Protein AF-A0A7C8LTT7-F1 (afdb_monomer)

Solvent-accessible surface area (backbone atoms only — not comparable to full-atom values): 8099 Å² total; per-residue (Å²): 140,73,84,80,71,81,70,93,70,79,76,74,76,79,66,93,51,34,32,40,34,40,30,63,58,52,76,70,53,45,53,54,50,50,56,50,37,54,75,68,66,47,73,37,66,28,41,52,27,55,93,53,26,78,38,30,44,53,57,53,70,71,41,76,69,48,69,90,56,95,56,60,91,55,99,53,42,33,37,40,36,28,70,63,49,79,68,52,47,51,51,50,58,57,54,48,64,72,69,72,60,81,86,49,51,76,47,67,67,40,85,78,52,31,79,34,32,43,49,60,55,50,52,51,52,48,52,53,50,50,54,57,60,63,68,75,112

Nearest PDB structures (foldseek):
  3kts-assembly7_G  TM=3.462E-01  e=3.767E-01  Listeria monocytogenes serotype 4b str. F2365
  5x20-assembly2_D  TM=2.802E-01  e=2.366E+00  Enterococcus faecium DO
  3c24-assembly1_B  TM=2.899E-01  e=7.220E+00  Jannaschia sp. CCS1

Secondary structure (DSSP, 8-state):
-------TT---------EEEEES--HHHHHHHHHHHHHTT-SEEEEE-HHHHTSBHHHHHH-S--PPPS--SS---EEEEES--HHHHHHHHHHHGGGT---PEEEE--TTGGGSBHHHHHHHHHHHHHHHHHT--

Foldseek 3Di:
DDPDPPPPDPPPPPDQAKEKEKEQDDPVRCVLVVVVCVVLVHRAYEYDAPVQQQPFLLVSVVDRYDDDDPDHPDNFIEMEIENDDPVSVVVSQVVVVVSVDDDGQYYYDDPVRRGPRNNVVRVVSVVVVVVVVVVVD

InterPro domains:
  IPR016621 Uncharacterised conserved protein UCP014543 [PF12646] (77-132)

pLDDT: mean 76.69, std 14.94, range [34.31, 89.31]

Sequence (137 aa):
MSFQKVDLEDKTRSEDKISVMAYGYDKNEIKILKSYCDTLSVDHFILVNDSVIDMTLEELLKLDQTKEASSYLIPAKAVIMNGFSGSDLQAFLKGFKDTGLERPIFATVTPVSKNWPFKTLINELIKEHEMMKNRTK

Radius of gyration: 16.56 Å; Cα contacts (8 Å, |Δi|>4): 164; chains: 1; bounding box: 40×31×61 Å

Mean predicted aligned error: 9.62 Å

Structure (mmCIF, N/CA/C/O backbone):
data_AF-A0A7C8LTT7-F1
#
_entry.id   AF-A0A7C8LTT7-F1
#
loop_
_atom_site.group_PDB
_atom_site.id
_atom_site.type_symbol
_atom_site.label_atom_id
_atom_site.label_alt_id
_atom_site.label_comp_id
_atom_site.label_asym_id
_atom_site.label_entity_id
_atom_site.label_seq_id
_atom_site.pdbx_PDB_ins_code
_atom_site.Cartn_x
_atom_site.Cartn_y
_atom_site.Cartn_z
_atom_site.occupancy
_atom_site.B_iso_or_equiv
_atom_site.auth_seq_id
_atom_site.auth_comp_id
_atom_site.auth_asym_id
_atom_site.auth_atom_id
_atom_site.pdbx_PDB_model_num
ATOM 1 N N . MET A 1 1 ? 4.444 -7.193 -46.388 1.00 34.31 1 MET A N 1
ATOM 2 C CA . MET A 1 1 ? 5.147 -8.075 -45.432 1.00 34.31 1 MET A CA 1
ATOM 3 C C . MET A 1 1 ? 5.518 -7.223 -44.232 1.00 34.31 1 MET A C 1
ATOM 5 O O . MET A 1 1 ? 6.104 -6.181 -44.458 1.00 34.31 1 MET A O 1
ATOM 9 N N . SER A 1 2 ? 5.191 -7.502 -42.981 1.00 36.84 2 SER A N 1
ATOM 10 C CA . SER A 1 2 ? 4.286 -8.462 -42.361 1.00 36.84 2 SER A CA 1
ATOM 11 C C . SER A 1 2 ? 3.986 -7.870 -40.986 1.00 36.84 2 SER A C 1
ATOM 13 O O . SER A 1 2 ? 4.890 -7.363 -40.328 1.00 36.84 2 SER A O 1
ATOM 15 N N . PHE A 1 3 ? 2.718 -7.895 -40.591 1.00 39.50 3 PHE A N 1
ATOM 16 C CA . PHE A 1 3 ? 2.281 -7.606 -39.234 1.00 39.50 3 PHE A CA 1
ATOM 17 C C . PHE A 1 3 ? 3.116 -8.456 -38.270 1.00 39.50 3 PHE A C 1
ATOM 19 O O . PHE A 1 3 ? 3.147 -9.682 -38.405 1.00 39.50 3 PHE A O 1
ATOM 26 N N . GLN A 1 4 ? 3.839 -7.802 -37.360 1.00 42.03 4 GLN A N 1
ATOM 27 C CA . GLN A 1 4 ? 4.583 -8.485 -36.310 1.00 42.03 4 GLN A CA 1
ATOM 28 C C . GLN A 1 4 ? 3.537 -9.192 -35.442 1.00 42.03 4 GLN A C 1
ATOM 30 O O . GLN A 1 4 ? 2.712 -8.540 -34.800 1.00 42.03 4 GLN A O 1
ATOM 35 N N . LYS A 1 5 ? 3.504 -10.527 -35.530 1.00 42.78 5 LYS A N 1
ATOM 36 C CA . LYS A 1 5 ? 2.676 -11.391 -34.688 1.00 42.78 5 LYS A CA 1
ATOM 37 C C . LYS A 1 5 ? 2.844 -10.941 -33.242 1.00 42.78 5 LYS A C 1
ATOM 39 O O . LYS A 1 5 ? 3.972 -10.825 -32.775 1.00 42.78 5 LYS A O 1
ATOM 44 N N . VAL A 1 6 ? 1.710 -10.703 -32.586 1.00 50.47 6 VAL A N 1
ATOM 45 C CA . VAL A 1 6 ? 1.601 -10.670 -31.130 1.00 50.47 6 VAL A CA 1
ATOM 46 C C . VAL A 1 6 ? 2.277 -11.936 -30.628 1.00 50.47 6 VAL A C 1
ATOM 48 O O . VAL A 1 6 ? 1.784 -13.043 -30.855 1.00 50.47 6 VAL A O 1
ATOM 51 N N . ASP A 1 7 ? 3.461 -11.746 -30.062 1.00 37.41 7 ASP A N 1
ATOM 52 C CA . ASP A 1 7 ? 4.187 -12.784 -29.370 1.00 37.41 7 ASP A CA 1
ATOM 53 C C . ASP A 1 7 ? 3.371 -13.111 -28.121 1.00 37.41 7 ASP A C 1
ATOM 55 O O . ASP A 1 7 ? 3.154 -12.279 -27.240 1.00 37.41 7 ASP A O 1
ATOM 59 N N . LEU A 1 8 ? 2.792 -14.307 -28.136 1.00 50.28 8 LEU A N 1
ATOM 60 C CA . LEU A 1 8 ? 1.964 -14.853 -27.069 1.00 50.28 8 LEU A CA 1
ATOM 61 C C . LEU A 1 8 ? 2.842 -15.427 -25.935 1.00 50.28 8 LEU A C 1
ATOM 63 O O . LEU A 1 8 ? 2.342 -16.158 -25.083 1.00 50.28 8 LEU A O 1
ATOM 67 N N . GLU A 1 9 ? 4.140 -15.108 -25.936 1.00 46.91 9 GLU A N 1
ATOM 68 C CA . GLU A 1 9 ? 5.160 -15.568 -25.001 1.00 46.91 9 GLU A CA 1
ATOM 69 C C . GLU A 1 9 ? 6.029 -14.402 -24.506 1.00 46.91 9 GLU A C 1
ATOM 71 O O . GLU A 1 9 ? 7.245 -14.545 -24.349 1.00 46.91 9 GLU A O 1
ATOM 76 N N . ASP A 1 10 ? 5.415 -13.265 -24.155 1.00 37.38 10 ASP A N 1
ATOM 77 C CA . ASP A 1 10 ? 6.104 -12.273 -23.331 1.00 37.38 10 ASP A CA 1
ATOM 78 C C . ASP A 1 10 ? 6.293 -12.839 -21.908 1.00 37.38 10 ASP A C 1
ATOM 80 O O . ASP A 1 10 ? 5.574 -12.560 -20.951 1.00 37.38 10 ASP A O 1
ATOM 84 N N . LYS A 1 11 ? 7.296 -13.710 -21.789 1.00 40.94 11 LYS A N 1
ATOM 85 C CA . LYS A 1 11 ? 8.019 -14.045 -20.569 1.00 40.94 11 LYS A CA 1
ATOM 86 C C . LYS A 1 11 ? 8.995 -12.916 -20.229 1.00 40.94 11 LYS A C 1
ATOM 88 O O . LYS A 1 11 ? 10.069 -13.187 -19.691 1.00 40.94 11 LYS A O 1
ATOM 93 N N . THR A 1 12 ? 8.637 -11.648 -20.435 1.00 38.44 12 THR A N 1
ATOM 94 C CA . THR A 1 12 ? 9.262 -10.583 -19.651 1.00 38.44 12 THR A CA 1
ATOM 95 C C . THR A 1 12 ? 8.602 -10.612 -18.278 1.00 38.44 12 THR A C 1
ATOM 97 O O . THR A 1 12 ? 7.826 -9.745 -17.890 1.00 38.44 12 THR A O 1
ATOM 100 N N . ARG A 1 13 ? 8.909 -11.669 -17.518 1.00 42.50 13 ARG A N 1
ATOM 101 C CA . ARG A 1 13 ? 8.635 -11.766 -16.086 1.00 42.50 13 ARG A CA 1
ATOM 102 C C . ARG A 1 13 ? 9.613 -10.829 -15.375 1.00 42.50 13 ARG A C 1
ATOM 104 O O . ARG A 1 13 ? 10.520 -11.261 -14.674 1.00 42.50 13 ARG A O 1
ATOM 111 N N . SER A 1 14 ? 9.490 -9.540 -15.649 1.00 43.75 14 SER A N 1
ATOM 112 C CA . SER A 1 14 ? 10.203 -8.493 -14.938 1.00 43.75 14 SER A CA 1
ATOM 113 C C . SER A 1 14 ? 9.303 -8.086 -13.776 1.00 43.75 14 SER A C 1
ATOM 115 O O . SER A 1 14 ? 8.305 -7.418 -14.009 1.00 43.75 14 SER A O 1
ATOM 117 N N . GLU A 1 15 ? 9.668 -8.514 -12.559 1.00 47.16 15 GLU A N 1
ATOM 118 C CA . GLU A 1 15 ? 9.052 -8.209 -11.242 1.00 47.16 15 GLU A CA 1
ATOM 119 C C . GLU A 1 15 ? 8.098 -9.266 -10.646 1.00 47.16 15 GLU A C 1
ATOM 121 O O . GLU A 1 15 ? 6.952 -8.986 -10.318 1.00 47.16 15 GLU A O 1
ATOM 126 N N . ASP A 1 16 ? 8.597 -10.479 -10.394 1.00 51.31 16 ASP A N 1
ATOM 127 C CA . ASP A 1 16 ? 7.856 -11.543 -9.688 1.00 51.31 16 ASP A CA 1
ATOM 128 C C . ASP A 1 16 ? 7.820 -11.392 -8.153 1.00 51.31 16 ASP A C 1
ATOM 130 O O . ASP A 1 16 ? 7.813 -12.372 -7.412 1.00 51.31 16 ASP A O 1
ATOM 134 N N . LYS A 1 17 ? 7.853 -10.153 -7.660 1.00 68.94 17 LYS A N 1
ATOM 135 C CA . LYS A 1 17 ? 7.826 -9.855 -6.228 1.00 68.94 17 LYS A CA 1
ATOM 136 C C . LYS A 1 17 ? 6.554 -9.101 -5.896 1.00 68.94 17 LYS A C 1
ATOM 138 O O . LYS A 1 17 ? 6.326 -7.998 -6.389 1.00 68.94 17 LYS A O 1
ATOM 143 N N . ILE A 1 18 ? 5.734 -9.716 -5.052 1.00 81.62 18 ILE A N 1
ATOM 144 C CA . ILE A 1 18 ? 4.554 -9.080 -4.482 1.00 81.62 18 ILE A CA 1
ATOM 145 C C . ILE A 1 18 ? 5.058 -7.998 -3.530 1.00 81.62 18 ILE A C 1
ATOM 147 O O . ILE A 1 18 ? 5.613 -8.313 -2.474 1.00 81.62 18 ILE A O 1
ATOM 151 N N . SER A 1 19 ? 4.873 -6.734 -3.910 1.00 85.50 19 SER A N 1
ATOM 152 C CA . SER A 1 19 ? 5.293 -5.596 -3.091 1.00 85.50 19 SER A CA 1
ATOM 153 C C . SER A 1 19 ? 4.090 -4.799 -2.616 1.00 85.50 19 SER A C 1
ATOM 155 O O . SER A 1 19 ? 3.190 -4.483 -3.393 1.00 85.50 19 SER A O 1
ATOM 157 N N . VAL A 1 20 ? 4.081 -4.432 -1.341 1.00 88.88 20 VAL A N 1
ATOM 158 C CA . VAL A 1 20 ? 3.054 -3.574 -0.747 1.00 88.88 20 VAL A CA 1
ATOM 159 C C . VAL A 1 20 ? 3.711 -2.313 -0.224 1.00 88.88 20 VAL A C 1
ATOM 161 O O . VAL A 1 20 ? 4.659 -2.380 0.549 1.00 88.88 20 VAL A O 1
ATOM 164 N N . MET A 1 21 ? 3.181 -1.163 -0.620 1.00 88.31 21 MET A N 1
ATOM 165 C CA . MET A 1 21 ? 3.557 0.136 -0.088 1.00 88.31 21 MET A CA 1
ATOM 166 C C . MET A 1 21 ? 2.430 0.658 0.791 1.00 88.31 21 MET A C 1
ATOM 168 O O . MET A 1 21 ? 1.300 0.786 0.324 1.00 88.31 21 MET A O 1
ATOM 172 N N . ALA A 1 22 ? 2.721 0.984 2.041 1.00 88.88 22 ALA A N 1
ATOM 173 C CA . ALA A 1 22 ? 1.741 1.512 2.982 1.00 88.88 22 ALA A CA 1
ATOM 174 C C . ALA A 1 22 ? 2.104 2.944 3.397 1.00 88.88 22 ALA A C 1
ATOM 176 O O . ALA A 1 22 ? 3.268 3.233 3.662 1.00 88.88 22 ALA A O 1
ATOM 177 N N . TYR A 1 23 ? 1.108 3.832 3.464 1.00 88.00 23 TYR A N 1
ATOM 178 C CA . TYR A 1 23 ? 1.256 5.240 3.847 1.00 88.00 23 TYR A CA 1
ATOM 179 C C . TYR A 1 23 ? 0.188 5.649 4.868 1.00 88.00 23 TYR A C 1
ATOM 181 O O . TYR A 1 23 ? -0.977 5.266 4.733 1.00 88.00 23 TYR A O 1
ATOM 189 N N . GLY A 1 24 ? 0.576 6.468 5.852 1.00 85.50 24 GLY A N 1
ATOM 190 C CA . GLY A 1 24 ? -0.348 7.066 6.825 1.00 85.50 24 GLY A CA 1
ATOM 191 C C . GLY A 1 24 ? -0.701 6.175 8.021 1.00 85.50 24 GLY A C 1
ATOM 192 O O . GLY A 1 24 ? -1.737 6.390 8.646 1.00 85.50 24 GLY A O 1
ATOM 193 N N . TYR A 1 25 ? 0.125 5.172 8.332 1.00 83.94 25 TYR A N 1
ATOM 194 C CA . TYR A 1 25 ? -0.120 4.205 9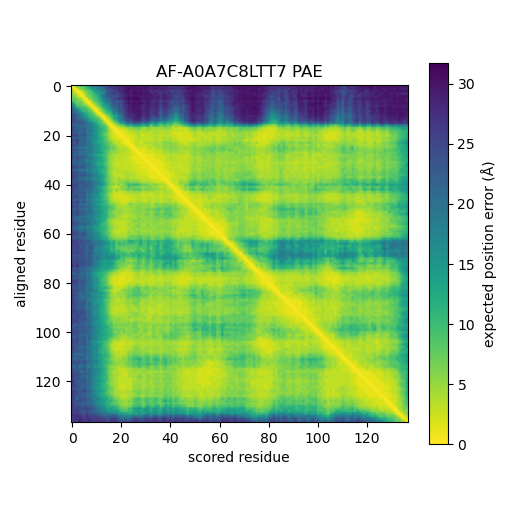.411 1.00 83.94 25 TYR A CA 1
ATOM 195 C C . TYR A 1 25 ? 0.747 4.468 10.646 1.00 83.94 25 TYR A C 1
ATOM 197 O O . TYR A 1 25 ? 1.936 4.740 10.528 1.00 83.94 25 TYR A O 1
ATOM 205 N N . ASP A 1 26 ? 0.200 4.339 11.853 1.00 84.44 26 ASP A N 1
ATOM 206 C CA . ASP A 1 26 ? 1.021 4.391 13.071 1.00 84.44 26 ASP A CA 1
ATOM 207 C C . ASP A 1 26 ? 1.880 3.123 13.240 1.00 84.44 26 ASP A C 1
ATOM 209 O O . ASP A 1 26 ? 1.561 2.066 12.702 1.00 84.44 26 ASP A O 1
ATOM 213 N N . LYS A 1 27 ? 2.931 3.179 14.067 1.00 83.31 27 LYS A N 1
ATOM 214 C CA . LYS A 1 27 ? 3.770 2.017 14.423 1.00 83.31 27 LYS A CA 1
ATOM 215 C C . LYS A 1 27 ? 2.963 0.793 14.862 1.00 83.31 27 LYS A C 1
ATOM 217 O O . LYS A 1 27 ? 3.339 -0.340 14.562 1.00 83.31 27 LYS A O 1
ATOM 222 N N . ASN A 1 28 ? 1.862 0.991 15.589 1.00 84.81 28 ASN A N 1
ATOM 223 C CA . ASN A 1 28 ? 0.998 -0.120 15.993 1.00 84.81 28 ASN A CA 1
ATOM 224 C C . ASN A 1 28 ? 0.261 -0.734 14.797 1.00 84.81 28 ASN A C 1
ATOM 226 O O . ASN A 1 28 ? 0.232 -1.954 14.652 1.00 84.81 28 ASN A O 1
ATOM 230 N N . GLU A 1 29 ? -0.283 0.105 13.916 1.00 86.81 29 GLU A N 1
ATOM 231 C CA . GLU A 1 29 ? -0.987 -0.337 12.711 1.00 86.81 29 GLU A CA 1
ATOM 232 C C . GLU A 1 29 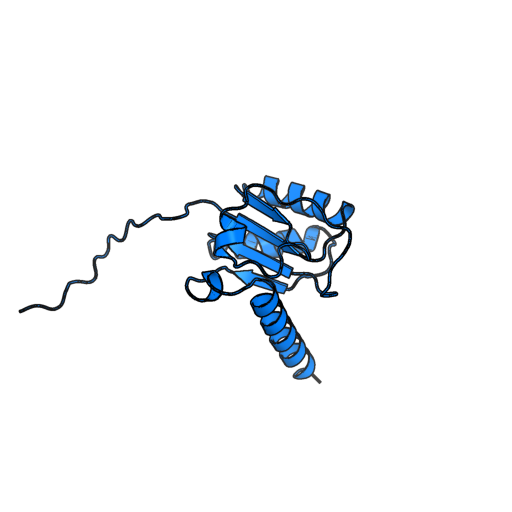? -0.027 -1.009 11.721 1.00 86.81 29 GLU A C 1
ATOM 234 O O . GLU A 1 29 ? -0.350 -2.053 11.163 1.00 86.81 29 GLU A O 1
ATOM 239 N N . ILE A 1 30 ? 1.187 -0.471 11.568 1.00 85.75 30 ILE A N 1
ATOM 240 C CA . ILE A 1 30 ? 2.260 -1.034 10.743 1.00 85.75 30 ILE A CA 1
ATOM 241 C C . ILE A 1 30 ? 2.603 -2.452 11.197 1.00 85.75 30 ILE A C 1
ATOM 243 O O . ILE A 1 30 ? 2.765 -3.331 10.357 1.00 85.75 30 ILE A O 1
ATOM 247 N N . LYS A 1 31 ? 2.688 -2.712 12.509 1.00 87.44 31 LYS A N 1
ATOM 248 C CA . LYS A 1 31 ? 2.942 -4.070 13.022 1.00 87.44 31 LYS A CA 1
ATOM 249 C C . LYS A 1 31 ? 1.842 -5.050 12.628 1.00 87.44 31 LYS A C 1
ATOM 251 O O . LYS A 1 31 ? 2.154 -6.157 12.191 1.00 87.44 31 LYS A O 1
ATOM 256 N N . ILE A 1 32 ? 0.581 -4.642 12.763 1.00 88.38 32 ILE A N 1
ATOM 257 C CA . ILE A 1 32 ? -0.577 -5.460 12.380 1.00 88.38 32 ILE A CA 1
ATOM 258 C C . ILE A 1 32 ? -0.539 -5.725 10.872 1.00 88.38 32 ILE A C 1
ATOM 260 O O . ILE A 1 32 ? -0.629 -6.873 10.441 1.00 88.38 32 ILE A O 1
ATOM 264 N N . LEU A 1 33 ? -0.324 -4.675 10.075 1.00 86.69 33 LEU A N 1
ATOM 265 C CA . LEU A 1 33 ? -0.290 -4.757 8.619 1.00 86.69 33 LEU A CA 1
ATOM 266 C C . LEU A 1 33 ? 0.879 -5.608 8.119 1.00 86.69 33 LEU A C 1
ATOM 268 O O . LEU A 1 33 ? 0.701 -6.425 7.225 1.00 86.69 33 LEU A O 1
ATOM 272 N N . LYS A 1 34 ? 2.054 -5.477 8.734 1.00 85.44 34 LYS A N 1
ATOM 273 C CA . LYS A 1 34 ? 3.232 -6.285 8.418 1.00 85.44 34 LYS A CA 1
ATOM 274 C C . LYS A 1 34 ? 2.993 -7.761 8.722 1.00 85.44 34 LYS A C 1
ATOM 276 O O . LYS A 1 34 ? 3.277 -8.594 7.872 1.00 85.44 34 LYS A O 1
ATOM 281 N N . SER A 1 35 ? 2.423 -8.084 9.886 1.00 86.75 35 SER A N 1
ATOM 282 C CA . SER A 1 35 ? 2.061 -9.467 10.233 1.00 86.75 35 SER A CA 1
ATOM 283 C C . SER A 1 35 ? 1.023 -10.050 9.267 1.00 86.75 35 SER A C 1
ATOM 285 O O . SER A 1 35 ? 1.064 -11.234 8.935 1.00 86.75 35 SER A O 1
ATOM 287 N N . TYR A 1 36 ? 0.097 -9.212 8.800 1.00 85.81 36 TYR A N 1
ATOM 288 C CA . TYR A 1 36 ? -0.894 -9.589 7.802 1.00 85.81 36 TYR A CA 1
ATOM 289 C C . TYR A 1 36 ? -0.263 -9.834 6.421 1.00 85.81 36 TYR A C 1
ATOM 291 O O . TYR A 1 36 ? -0.537 -10.851 5.788 1.00 85.81 36 TYR A O 1
ATOM 299 N N . CYS A 1 37 ? 0.631 -8.950 5.977 1.00 84.06 37 CYS A N 1
ATOM 300 C CA . CYS A 1 37 ? 1.400 -9.108 4.742 1.00 84.06 37 CYS A CA 1
ATOM 301 C C . CYS A 1 37 ? 2.270 -10.375 4.755 1.00 84.06 37 CYS A C 1
ATOM 303 O O . CYS A 1 37 ? 2.331 -11.072 3.746 1.00 84.06 37 CYS A O 1
ATOM 305 N N . ASP A 1 38 ? 2.878 -10.705 5.895 1.00 82.88 38 ASP A N 1
ATOM 306 C CA . ASP A 1 38 ? 3.672 -11.927 6.082 1.00 82.88 38 ASP A CA 1
ATOM 307 C C . ASP A 1 38 ? 2.816 -13.190 5.873 1.00 82.88 38 ASP A C 1
ATOM 309 O O . ASP A 1 38 ? 3.187 -14.101 5.136 1.00 82.88 38 ASP A O 1
ATOM 313 N N . THR A 1 39 ? 1.584 -13.180 6.398 1.00 83.31 39 THR A N 1
ATOM 314 C CA . THR A 1 39 ? 0.607 -14.270 6.204 1.00 83.31 39 THR A CA 1
ATOM 315 C C . THR A 1 39 ? 0.220 -14.453 4.731 1.00 83.31 39 THR A C 1
ATOM 317 O O . THR A 1 39 ? -0.076 -15.564 4.294 1.00 83.31 39 THR A O 1
ATOM 320 N N . LEU A 1 40 ? 0.235 -13.370 3.951 1.00 76.50 40 LEU A N 1
ATOM 321 C CA . LEU A 1 40 ? -0.069 -13.372 2.520 1.00 76.50 40 LEU A CA 1
ATOM 322 C C . LEU A 1 40 ? 1.159 -13.625 1.631 1.00 76.50 40 LEU A C 1
ATOM 324 O O . LEU A 1 40 ? 1.036 -13.537 0.412 1.00 76.50 40 LEU A O 1
ATOM 328 N N . SER A 1 41 ? 2.323 -13.951 2.212 1.00 76.25 41 SER A N 1
ATOM 329 C CA . SER A 1 41 ? 3.590 -14.142 1.485 1.00 76.25 41 SER A CA 1
ATOM 330 C C . SER A 1 41 ? 3.983 -12.940 0.612 1.00 76.25 41 SER A C 1
ATOM 332 O O . SER A 1 41 ? 4.459 -13.095 -0.511 1.00 76.25 41 SER A O 1
ATOM 334 N N . VAL A 1 42 ? 3.771 -11.722 1.121 1.00 81.56 42 VAL A N 1
ATOM 335 C CA . VAL A 1 42 ? 4.262 -10.494 0.482 1.00 81.56 42 VAL A CA 1
ATOM 336 C C . VAL A 1 42 ? 5.787 -10.458 0.595 1.00 81.56 42 VAL A C 1
ATOM 338 O O . VAL A 1 42 ? 6.320 -10.446 1.702 1.00 81.56 42 VAL A O 1
ATOM 341 N N . ASP A 1 43 ? 6.483 -10.413 -0.542 1.00 79.06 43 ASP A N 1
ATOM 342 C CA . ASP A 1 43 ? 7.951 -10.455 -0.596 1.00 79.06 43 ASP A CA 1
ATOM 343 C C . ASP A 1 43 ? 8.560 -9.149 -0.063 1.00 79.06 43 ASP A C 1
ATOM 345 O O . ASP A 1 43 ? 9.522 -9.164 0.702 1.00 79.06 43 ASP A O 1
ATOM 349 N N . HIS A 1 44 ? 7.982 -8.003 -0.4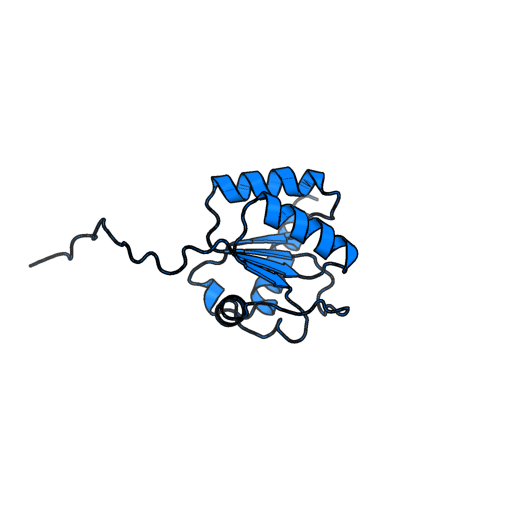43 1.00 82.75 44 HIS A N 1
ATOM 350 C CA . HIS A 1 44 ? 8.505 -6.677 -0.106 1.00 82.75 44 HIS A CA 1
ATOM 351 C C . HIS A 1 44 ? 7.426 -5.790 0.526 1.00 82.75 44 HIS A C 1
ATOM 353 O O . HIS A 1 44 ? 6.372 -5.538 -0.057 1.00 82.75 44 HIS A O 1
ATOM 359 N N . PHE A 1 45 ? 7.710 -5.247 1.710 1.00 86.38 45 PHE A N 1
ATOM 360 C CA . PHE A 1 45 ? 6.834 -4.294 2.390 1.00 86.38 45 PHE A CA 1
ATOM 361 C C . PHE A 1 45 ? 7.551 -2.958 2.592 1.00 86.38 45 PHE A C 1
ATOM 363 O O . PHE A 1 45 ? 8.531 -2.865 3.331 1.00 86.38 45 PHE A O 1
ATOM 370 N N . ILE A 1 46 ? 7.040 -1.919 1.940 1.00 87.00 46 ILE A N 1
ATOM 371 C CA . ILE A 1 46 ? 7.631 -0.585 1.865 1.00 87.00 46 ILE A CA 1
ATOM 372 C C . ILE A 1 46 ? 6.741 0.385 2.644 1.00 87.00 46 ILE A C 1
ATOM 374 O O . ILE A 1 46 ? 5.528 0.441 2.446 1.00 87.00 46 ILE A O 1
ATOM 378 N N . LEU A 1 47 ? 7.338 1.180 3.526 1.00 87.25 47 LEU A N 1
ATOM 379 C CA . LEU A 1 47 ? 6.619 2.204 4.284 1.00 87.25 47 LEU A CA 1
ATOM 380 C C . LEU A 1 47 ? 6.885 3.571 3.690 1.00 87.25 47 LEU A C 1
ATOM 382 O O . LEU A 1 47 ? 7.980 4.108 3.799 1.00 87.25 47 LEU A O 1
ATOM 386 N N . VAL A 1 48 ? 5.883 4.159 3.061 1.00 85.94 48 VAL A N 1
ATOM 387 C CA . VAL A 1 48 ? 6.057 5.477 2.472 1.00 85.94 48 VAL A CA 1
ATOM 388 C C . VAL A 1 48 ? 5.863 6.519 3.560 1.00 85.94 48 VAL A C 1
ATOM 390 O O . VAL A 1 48 ? 4.853 6.554 4.260 1.00 85.94 48 VAL A O 1
ATOM 393 N N . ASN A 1 49 ? 6.855 7.390 3.669 1.00 84.88 49 ASN A N 1
ATOM 394 C CA . ASN A 1 49 ? 6.864 8.525 4.572 1.00 84.88 49 ASN A CA 1
ATOM 395 C C . ASN A 1 49 ? 6.972 9.808 3.777 1.00 84.88 49 ASN A C 1
ATOM 397 O O . ASN A 1 49 ? 7.315 9.795 2.600 1.00 84.88 49 ASN A O 1
ATOM 401 N N . ASP A 1 50 ? 6.855 10.920 4.480 1.00 82.25 50 ASP A N 1
ATOM 402 C CA . ASP A 1 50 ? 7.038 12.243 3.916 1.00 82.25 50 ASP A CA 1
ATOM 403 C C . ASP A 1 50 ? 8.348 12.457 3.153 1.00 82.25 50 ASP A C 1
ATOM 405 O O . ASP A 1 50 ? 8.355 12.988 2.053 1.00 82.25 50 ASP A O 1
ATOM 409 N N . SER A 1 51 ? 9.467 11.962 3.681 1.00 81.75 51 SER A N 1
ATOM 410 C CA . SER A 1 51 ? 10.773 12.150 3.036 1.00 81.75 51 SER A CA 1
ATOM 411 C C . SER A 1 51 ? 10.924 11.405 1.708 1.00 81.75 51 SER A C 1
ATOM 413 O O . SER A 1 51 ? 11.806 11.740 0.925 1.00 81.75 51 SER A O 1
ATOM 415 N N . VAL A 1 52 ? 10.107 10.375 1.474 1.00 84.62 52 VAL A N 1
ATOM 416 C CA . VAL A 1 52 ? 10.142 9.545 0.259 1.00 84.62 52 VAL A CA 1
ATOM 417 C C . VAL A 1 52 ? 8.863 9.690 -0.572 1.00 84.62 52 VAL A C 1
ATOM 419 O O . VAL A 1 52 ? 8.742 9.068 -1.620 1.00 84.62 52 VAL A O 1
ATOM 422 N N . ILE A 1 53 ? 7.901 10.511 -0.137 1.00 85.44 53 ILE A N 1
ATOM 423 C CA . ILE A 1 53 ? 6.606 10.672 -0.812 1.00 85.44 53 ILE A CA 1
ATOM 424 C C . ILE A 1 53 ? 6.744 11.409 -2.152 1.00 85.44 53 ILE A C 1
ATOM 426 O O . ILE A 1 53 ? 5.944 11.199 -3.066 1.00 85.44 53 ILE A O 1
ATOM 430 N N . ASP A 1 54 ? 7.762 12.263 -2.272 1.00 86.94 54 ASP A N 1
ATOM 431 C CA . ASP A 1 54 ? 8.119 12.957 -3.509 1.00 86.94 54 ASP A CA 1
ATOM 432 C C . ASP A 1 54 ? 8.919 12.058 -4.476 1.00 86.94 54 ASP A C 1
ATOM 434 O O . ASP A 1 54 ? 9.084 12.423 -5.639 1.00 86.94 54 ASP A O 1
ATOM 438 N N . MET A 1 55 ? 9.370 10.871 -4.038 1.00 88.56 55 MET A N 1
ATOM 439 C CA . MET A 1 55 ? 10.006 9.883 -4.919 1.00 88.56 55 MET A CA 1
ATOM 440 C C . MET A 1 55 ? 8.976 9.182 -5.810 1.00 88.56 55 MET A C 1
ATOM 442 O O . MET A 1 55 ? 7.781 9.096 -5.498 1.00 88.56 55 MET A O 1
ATOM 446 N N . THR A 1 56 ? 9.454 8.657 -6.938 1.00 88.75 56 THR A N 1
ATOM 447 C CA . THR A 1 56 ? 8.622 7.876 -7.863 1.00 88.75 56 THR A CA 1
ATOM 448 C C . THR A 1 56 ? 8.346 6.468 -7.337 1.00 88.75 56 THR A C 1
ATOM 450 O O . THR A 1 56 ? 9.119 5.922 -6.549 1.00 88.75 56 THR A O 1
ATOM 453 N N . LEU A 1 57 ? 7.250 5.846 -7.787 1.00 86.19 57 LEU A N 1
ATOM 454 C CA . LEU A 1 57 ? 6.945 4.453 -7.434 1.00 86.19 57 LEU A CA 1
ATOM 455 C C . LEU A 1 57 ? 8.066 3.491 -7.840 1.00 86.19 57 LEU A C 1
ATOM 457 O O . LEU A 1 57 ? 8.342 2.550 -7.104 1.00 86.19 57 LEU A O 1
ATOM 461 N N . GLU A 1 58 ? 8.743 3.736 -8.964 1.00 84.81 58 GLU A N 1
ATOM 462 C CA . GLU A 1 58 ? 9.918 2.951 -9.355 1.00 84.81 58 GLU A CA 1
ATOM 463 C C . GLU A 1 58 ? 11.050 3.026 -8.323 1.00 84.81 58 GLU A C 1
ATOM 465 O O . GLU A 1 58 ? 11.651 2.009 -7.979 1.00 84.81 58 GLU A O 1
ATOM 470 N N . GLU A 1 59 ? 11.348 4.220 -7.813 1.00 86.19 59 GLU A N 1
ATOM 471 C CA . GLU A 1 59 ? 12.382 4.397 -6.794 1.00 86.19 59 GLU A CA 1
ATOM 472 C C . GLU A 1 59 ? 11.982 3.754 -5.468 1.00 86.19 59 GLU A C 1
ATOM 474 O O . GLU A 1 59 ? 12.806 3.096 -4.837 1.00 86.19 59 GLU A O 1
ATOM 479 N N . LEU A 1 60 ? 10.705 3.858 -5.089 1.00 85.44 60 LEU A N 1
ATOM 480 C CA . LEU A 1 60 ? 10.159 3.162 -3.924 1.00 85.44 60 LEU A CA 1
ATOM 481 C C . LEU A 1 60 ? 10.268 1.641 -4.057 1.00 85.44 60 LEU A C 1
ATOM 483 O O . LEU A 1 60 ? 10.598 0.980 -3.083 1.00 85.44 60 LEU A O 1
ATOM 487 N N . LEU A 1 61 ? 10.054 1.076 -5.247 1.00 81.12 61 LEU A N 1
ATOM 488 C CA . LEU A 1 61 ? 10.237 -0.362 -5.485 1.00 81.12 61 LEU A CA 1
ATOM 489 C C . LEU A 1 61 ? 11.700 -0.804 -5.350 1.00 81.12 61 LEU A C 1
ATOM 491 O O . LEU A 1 61 ? 11.957 -1.948 -4.982 1.00 81.12 61 LEU A O 1
ATOM 495 N N . LYS A 1 62 ? 12.653 0.094 -5.629 1.00 81.00 62 LYS A N 1
ATOM 496 C CA . LYS A 1 62 ? 14.092 -0.142 -5.423 1.00 81.00 62 LYS A CA 1
ATOM 497 C C . LYS A 1 62 ? 14.513 0.002 -3.957 1.00 81.00 62 LYS A C 1
ATOM 499 O O . LYS A 1 62 ? 15.609 -0.424 -3.599 1.00 81.00 62 LYS A O 1
ATOM 504 N N . LEU A 1 63 ? 13.679 0.610 -3.112 1.00 75.12 63 LEU A N 1
ATOM 505 C CA . LEU A 1 63 ? 13.905 0.695 -1.673 1.00 75.12 63 LEU A CA 1
ATOM 506 C C . LEU A 1 63 ? 13.480 -0.624 -1.018 1.00 75.12 63 LEU A C 1
ATOM 508 O O . LEU A 1 63 ? 12.300 -0.927 -0.893 1.00 75.12 63 LEU A O 1
ATOM 512 N N . ASP A 1 64 ? 14.458 -1.395 -0.550 1.00 62.66 64 ASP A N 1
ATOM 513 C CA . ASP A 1 64 ? 14.209 -2.654 0.163 1.00 62.66 64 ASP A CA 1
ATOM 514 C C . ASP A 1 64 ? 13.472 -2.437 1.492 1.00 62.66 64 ASP A C 1
ATOM 516 O O . ASP A 1 64 ? 12.640 -3.244 1.901 1.00 62.66 64 ASP A O 1
ATOM 520 N N . GLN A 1 65 ? 13.789 -1.346 2.196 1.00 60.78 65 GLN A N 1
ATOM 521 C CA . GLN A 1 65 ? 13.210 -1.032 3.497 1.00 60.78 65 GLN A CA 1
ATOM 522 C C . GLN A 1 65 ? 13.135 0.474 3.691 1.00 60.78 65 GLN A C 1
ATOM 524 O O . GLN A 1 65 ? 14.120 1.198 3.524 1.00 60.78 65 GLN A O 1
ATOM 529 N N . THR A 1 66 ? 11.976 0.947 4.126 1.00 65.31 66 THR A N 1
ATOM 530 C CA . THR A 1 66 ? 11.804 2.332 4.553 1.00 65.31 66 THR A CA 1
ATOM 531 C C . THR A 1 66 ? 11.505 2.355 6.043 1.00 65.31 66 THR A C 1
ATOM 533 O O . THR A 1 66 ? 10.821 1.480 6.574 1.00 65.31 66 THR A O 1
ATOM 536 N N . LYS A 1 67 ? 12.080 3.331 6.749 1.00 64.19 67 LYS A N 1
ATOM 537 C CA . LYS A 1 67 ? 11.871 3.484 8.193 1.00 64.19 67 LYS A CA 1
ATOM 538 C C . LYS A 1 67 ? 10.426 3.878 8.470 1.00 64.19 67 LYS A C 1
ATOM 540 O O . LYS A 1 67 ? 9.777 4.447 7.613 1.00 64.19 67 LYS A O 1
ATOM 545 N N . GLU A 1 68 ? 9.932 3.626 9.667 1.00 67.62 68 GLU A N 1
ATOM 546 C CA . GLU A 1 68 ? 8.630 4.136 10.102 1.00 67.62 68 GLU A CA 1
ATOM 547 C C . GLU A 1 68 ? 8.767 5.647 10.368 1.00 67.62 68 GLU A C 1
ATOM 549 O O . GLU A 1 68 ? 9.609 6.036 11.186 1.00 67.62 68 GLU A O 1
ATOM 554 N N . ALA A 1 69 ? 7.993 6.512 9.702 1.00 61.81 69 ALA A N 1
ATOM 555 C CA . ALA A 1 69 ? 7.921 7.924 10.085 1.00 61.81 69 ALA A CA 1
ATOM 556 C C . ALA A 1 69 ? 6.747 8.192 11.020 1.00 61.81 69 ALA A C 1
ATOM 558 O O . ALA A 1 69 ? 5.699 7.563 10.964 1.00 61.81 69 ALA A O 1
ATOM 559 N N . SER A 1 70 ? 6.931 9.188 11.878 1.00 59.09 70 SER A N 1
ATOM 560 C CA . SER A 1 70 ? 5.891 9.718 12.758 1.00 59.09 70 SER A CA 1
ATOM 561 C C . SER A 1 70 ? 5.165 10.924 12.156 1.00 59.09 70 SER A C 1
ATOM 563 O O . SER A 1 70 ? 4.411 11.588 12.861 1.00 59.09 70 SER A O 1
ATOM 565 N N . SER A 1 71 ? 5.445 11.275 10.897 1.00 62.41 71 SER A N 1
ATOM 566 C CA . SER A 1 71 ? 4.912 12.475 10.254 1.00 62.41 71 SER A CA 1
ATOM 567 C C . SER A 1 71 ? 4.463 12.170 8.830 1.00 62.41 71 SER A C 1
ATOM 569 O O . SER A 1 71 ? 5.208 11.575 8.049 1.00 62.41 71 SER A O 1
ATOM 571 N N . TYR A 1 72 ? 3.234 12.585 8.531 1.00 74.31 72 TYR A N 1
ATOM 572 C CA . TYR A 1 72 ? 2.546 12.374 7.267 1.00 74.31 72 TYR A CA 1
ATOM 573 C C . TYR A 1 72 ? 1.979 13.720 6.804 1.00 74.31 72 TYR A C 1
ATOM 575 O O . TYR A 1 72 ? 1.137 14.289 7.499 1.00 74.31 72 TYR A O 1
ATOM 583 N N . LEU A 1 73 ? 2.423 14.243 5.653 1.00 71.81 73 LEU A N 1
ATOM 584 C CA . LEU A 1 73 ? 1.840 15.447 5.041 1.00 71.81 73 LEU A CA 1
ATOM 585 C C . LEU A 1 73 ? 0.355 15.277 4.715 1.00 71.81 73 LEU A C 1
ATOM 587 O O . LEU A 1 73 ? -0.397 16.250 4.752 1.00 71.81 73 LEU A O 1
ATOM 591 N N . ILE A 1 74 ? -0.060 14.063 4.350 1.00 78.44 74 ILE A N 1
ATOM 592 C CA . ILE A 1 74 ? -1.416 13.775 3.898 1.00 78.44 74 ILE A CA 1
ATOM 593 C C . ILE A 1 74 ? -2.128 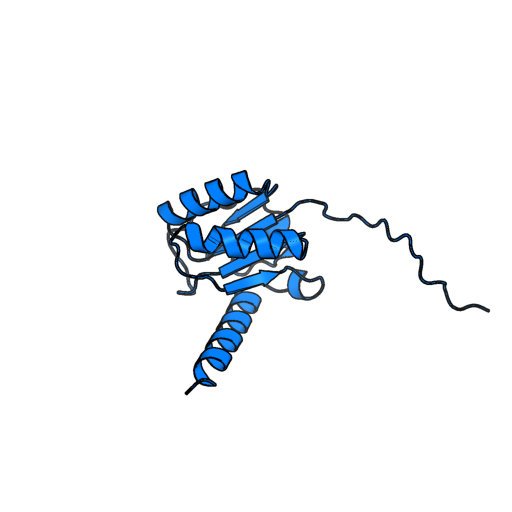12.967 4.993 1.00 78.44 74 ILE A C 1
ATOM 595 O O . ILE A 1 74 ? -1.705 11.850 5.290 1.00 78.44 74 ILE A O 1
ATOM 599 N N . PRO A 1 75 ? -3.225 13.474 5.586 1.00 75.50 75 PRO A N 1
ATOM 600 C CA . PRO A 1 75 ? -3.985 12.764 6.614 1.00 75.50 75 PRO A CA 1
ATOM 601 C C . PRO A 1 75 ? -4.912 11.704 5.989 1.00 75.50 75 PRO A C 1
ATOM 603 O O . PRO A 1 75 ? -6.113 11.679 6.243 1.00 75.50 75 PRO A O 1
ATOM 606 N N . ALA A 1 76 ? -4.368 10.847 5.127 1.00 8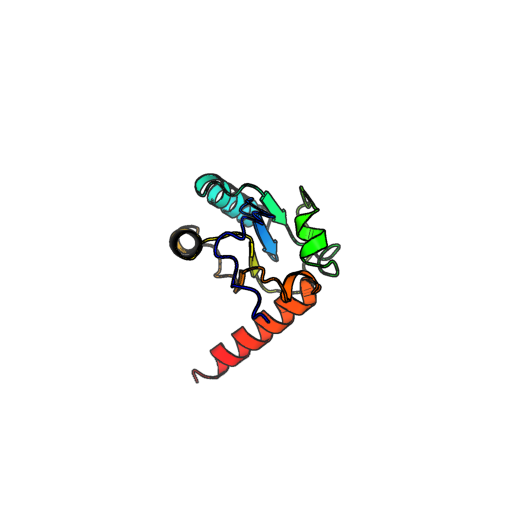0.38 76 ALA A N 1
ATOM 607 C CA . ALA A 1 76 ? -5.094 9.776 4.461 1.00 80.38 76 ALA A CA 1
ATOM 608 C C . ALA A 1 76 ? -4.265 8.494 4.476 1.00 80.38 76 ALA A C 1
ATOM 610 O O . ALA A 1 76 ? -3.055 8.516 4.251 1.00 80.38 76 ALA A O 1
ATOM 611 N N . LYS A 1 77 ? -4.939 7.368 4.715 1.00 86.81 77 LYS A N 1
ATOM 612 C CA . LYS A 1 77 ? -4.325 6.042 4.682 1.00 86.81 77 LYS A CA 1
ATOM 613 C C . LYS A 1 77 ? -4.399 5.500 3.268 1.00 86.81 77 LYS A C 1
ATOM 615 O O . LYS A 1 77 ? -5.474 5.494 2.664 1.00 86.81 77 LYS A O 1
ATOM 620 N N . ALA A 1 78 ? -3.278 5.023 2.750 1.00 87.69 78 ALA A N 1
ATOM 621 C CA . ALA A 1 78 ? -3.229 4.445 1.419 1.00 87.69 78 ALA A CA 1
ATOM 622 C C . ALA A 1 78 ? -2.315 3.227 1.359 1.00 87.69 78 ALA A C 1
ATOM 624 O O . ALA A 1 78 ? -1.287 3.166 2.034 1.00 87.69 78 ALA A O 1
ATOM 625 N N . VAL A 1 79 ? -2.710 2.260 0.536 1.00 89.31 79 VAL A N 1
ATOM 626 C CA . VAL A 1 79 ? -1.984 1.015 0.308 1.00 89.31 79 VAL A CA 1
ATOM 627 C C . VAL A 1 79 ? -1.869 0.790 -1.191 1.00 89.31 79 VAL A C 1
ATOM 629 O O . VAL A 1 79 ? -2.870 0.580 -1.881 1.00 89.31 79 VAL A O 1
ATOM 632 N N . ILE A 1 80 ? -0.637 0.830 -1.688 1.00 88.50 80 ILE A N 1
ATOM 633 C CA . ILE A 1 80 ? -0.317 0.557 -3.082 1.00 88.50 80 ILE A CA 1
ATOM 634 C C . ILE A 1 80 ? 0.236 -0.858 -3.203 1.00 88.50 80 ILE A C 1
ATOM 636 O O . ILE A 1 80 ? 1.153 -1.246 -2.490 1.00 88.50 80 ILE A O 1
ATOM 640 N N . MET A 1 81 ? -0.324 -1.632 -4.118 1.00 87.69 81 MET A N 1
ATOM 641 C CA . MET A 1 81 ? -0.015 -3.041 -4.329 1.00 87.69 81 MET A CA 1
ATOM 642 C C . MET A 1 81 ? 0.658 -3.223 -5.690 1.00 87.69 81 MET A C 1
ATOM 644 O O . MET A 1 81 ? 0.126 -2.793 -6.710 1.00 87.69 81 MET A O 1
ATOM 648 N N . ASN A 1 82 ? 1.816 -3.870 -5.731 1.00 86.38 82 ASN A N 1
ATOM 649 C CA . ASN A 1 82 ? 2.533 -4.212 -6.957 1.00 86.38 82 ASN A CA 1
ATOM 650 C C . ASN A 1 82 ? 2.590 -5.731 -7.121 1.00 86.38 82 ASN A C 1
ATOM 652 O O . ASN A 1 82 ? 2.846 -6.442 -6.152 1.00 86.38 82 ASN A O 1
ATOM 656 N N . GLY A 1 83 ? 2.358 -6.223 -8.338 1.00 80.31 83 GLY A N 1
ATOM 657 C CA . GLY A 1 83 ? 2.438 -7.658 -8.635 1.00 80.31 83 GLY A CA 1
ATOM 658 C C . GLY A 1 83 ? 1.307 -8.514 -8.047 1.00 80.31 83 GLY A C 1
ATOM 659 O O . GLY A 1 83 ? 1.393 -9.735 -8.089 1.00 80.31 83 GLY A O 1
ATOM 660 N N . PHE A 1 84 ? 0.241 -7.908 -7.510 1.00 80.88 84 PHE A N 1
ATOM 661 C CA . PHE A 1 84 ? -0.924 -8.649 -7.012 1.00 80.88 84 PHE A CA 1
ATOM 662 C C . PHE A 1 84 ? -1.797 -9.137 -8.168 1.00 80.88 84 PHE A C 1
ATOM 664 O O . PHE A 1 84 ? -2.236 -8.340 -9.002 1.00 80.88 84 PHE A O 1
ATOM 671 N N . SER A 1 85 ? -2.140 -10.426 -8.168 1.00 78.44 85 SER A N 1
ATOM 672 C CA . SER A 1 85 ? -3.185 -10.944 -9.052 1.00 78.44 85 SER A CA 1
ATOM 673 C C . SER A 1 85 ? -4.562 -10.503 -8.548 1.00 78.44 85 SER A C 1
ATOM 675 O O . SER A 1 85 ? -4.750 -10.203 -7.367 1.00 78.44 85 SER A O 1
ATOM 677 N N . GLY A 1 86 ? -5.580 -10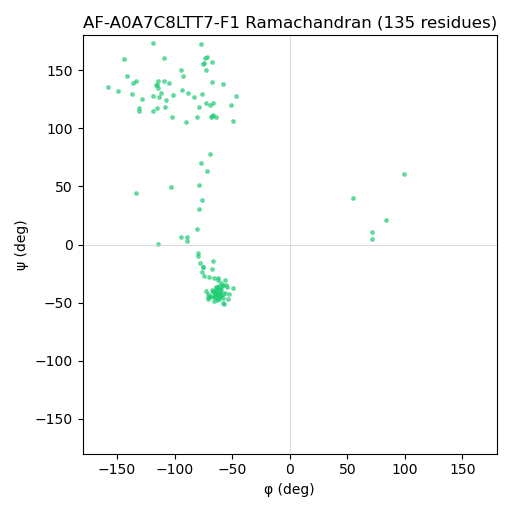.527 -9.414 1.00 77.88 86 GLY A N 1
ATOM 678 C CA . GLY A 1 86 ? -6.953 -10.188 -9.006 1.00 77.88 86 GLY A CA 1
ATOM 679 C C . GLY A 1 86 ? -7.482 -11.040 -7.839 1.00 77.88 86 GLY A C 1
ATOM 680 O O . GLY A 1 86 ? -8.262 -10.549 -7.022 1.00 77.88 86 GLY A O 1
ATOM 681 N N . SER A 1 87 ? -7.028 -12.293 -7.732 1.00 81.19 87 SER A N 1
ATOM 682 C CA . SER A 1 87 ? -7.336 -13.192 -6.612 1.00 81.19 87 SER A CA 1
ATOM 683 C C . SER A 1 87 ? -6.639 -12.770 -5.314 1.00 81.19 87 SER A C 1
ATOM 685 O O . SER A 1 87 ? -7.293 -12.706 -4.273 1.00 81.19 87 SER A O 1
ATOM 687 N N . ASP A 1 88 ? -5.349 -12.420 -5.379 1.00 83.12 88 ASP A N 1
ATOM 688 C CA . ASP A 1 88 ? -4.560 -11.965 -4.225 1.00 83.12 88 ASP A CA 1
ATOM 689 C C . ASP A 1 88 ? -5.102 -10.651 -3.675 1.00 83.12 88 ASP A C 1
ATOM 691 O O . ASP A 1 88 ? -5.269 -10.491 -2.471 1.00 83.12 88 ASP A O 1
ATOM 695 N N . LEU A 1 89 ? -5.452 -9.721 -4.565 1.00 83.38 89 LEU A N 1
ATOM 696 C CA . LEU A 1 89 ? -6.025 -8.434 -4.194 1.00 83.38 89 LEU A CA 1
ATOM 697 C C . LEU A 1 89 ? -7.366 -8.611 -3.471 1.00 83.38 89 LEU A C 1
ATOM 699 O O . LEU A 1 89 ? -7.608 -7.977 -2.447 1.00 83.38 89 LEU A O 1
ATOM 703 N N . GLN A 1 90 ? -8.232 -9.508 -3.950 1.00 83.56 90 GLN A N 1
ATOM 704 C CA . GLN A 1 90 ? -9.487 -9.814 -3.259 1.00 83.56 90 GLN A CA 1
ATOM 705 C C . GLN A 1 90 ? -9.259 -10.458 -1.889 1.00 83.56 90 GLN A C 1
ATOM 707 O O . GLN A 1 90 ? -9.935 -10.081 -0.927 1.00 83.56 90 GLN A O 1
ATOM 712 N N . ALA A 1 91 ? -8.312 -11.393 -1.781 1.00 84.75 91 ALA A N 1
ATOM 713 C CA . ALA A 1 91 ? -7.937 -11.996 -0.506 1.00 84.75 91 ALA A CA 1
ATOM 714 C C . ALA A 1 91 ? -7.394 -10.935 0.465 1.00 84.75 91 ALA A C 1
ATOM 716 O O . ALA A 1 91 ? -7.881 -10.837 1.593 1.00 84.75 91 ALA A O 1
ATOM 717 N N . PHE A 1 92 ? -6.491 -10.070 -0.014 1.00 85.88 92 PHE A N 1
ATOM 718 C CA . PHE A 1 92 ? -5.917 -8.959 0.739 1.00 85.88 92 PHE A CA 1
ATOM 719 C C . PHE A 1 92 ? -7.010 -8.029 1.264 1.00 85.88 92 PHE A C 1
ATOM 721 O O . PHE A 1 92 ? -7.065 -7.755 2.458 1.00 85.88 92 PHE A O 1
ATOM 728 N N . LEU A 1 93 ? -7.924 -7.582 0.402 1.00 85.56 93 LEU A N 1
ATOM 729 C CA . LEU A 1 93 ? -9.025 -6.699 0.787 1.00 85.56 93 LEU A CA 1
ATOM 730 C C . LEU A 1 93 ? -9.977 -7.348 1.796 1.00 85.56 93 LEU A C 1
ATOM 732 O O . LEU A 1 93 ? -10.511 -6.661 2.671 1.00 85.56 93 LEU A O 1
ATOM 736 N N . LYS A 1 94 ? -10.231 -8.654 1.662 1.00 84.94 94 LYS A N 1
ATOM 737 C CA . LYS A 1 94 ? -11.145 -9.384 2.542 1.00 84.94 94 LYS A CA 1
ATOM 738 C C . LYS A 1 94 ? -10.552 -9.552 3.938 1.00 84.94 94 LYS A C 1
ATOM 740 O O . LYS A 1 94 ? -11.251 -9.256 4.901 1.00 84.94 94 LYS A O 1
ATOM 745 N N . GLY A 1 95 ? -9.290 -9.967 4.044 1.00 83.25 95 GLY A N 1
ATOM 746 C CA . GLY A 1 95 ? -8.623 -10.098 5.339 1.00 83.25 95 GLY A CA 1
ATOM 747 C C . GLY A 1 95 ? -8.231 -8.750 5.952 1.00 83.25 95 GLY A C 1
ATOM 748 O O . GLY A 1 95 ? -8.261 -8.617 7.168 1.00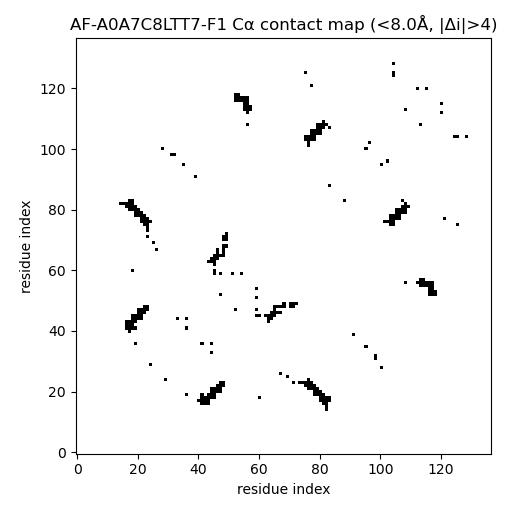 83.25 95 GLY A O 1
ATOM 749 N N . PHE A 1 96 ? -8.001 -7.701 5.150 1.00 85.12 96 PHE A N 1
ATOM 750 C CA . PHE A 1 96 ? -7.735 -6.360 5.682 1.00 85.12 96 PHE A CA 1
ATOM 751 C C . PHE A 1 96 ? -8.904 -5.863 6.545 1.00 85.12 96 PHE A C 1
ATOM 753 O O . PHE A 1 96 ? -8.685 -5.229 7.570 1.00 85.12 96 PHE A O 1
ATOM 760 N N . LYS A 1 97 ? -10.153 -6.197 6.193 1.00 81.31 97 LYS A N 1
ATOM 761 C CA . LYS A 1 97 ? -11.323 -5.859 7.025 1.00 81.31 97 LYS A CA 1
ATOM 762 C C . LYS A 1 97 ? -11.289 -6.506 8.413 1.00 81.31 97 LYS A C 1
ATOM 764 O O . LYS A 1 97 ? -11.852 -5.936 9.339 1.00 81.31 97 LYS A O 1
ATOM 769 N N . ASP A 1 98 ? -10.648 -7.663 8.544 1.00 82.69 98 ASP A N 1
ATOM 770 C CA . ASP A 1 98 ? -10.525 -8.398 9.806 1.00 82.69 98 ASP A CA 1
ATOM 771 C C . ASP A 1 98 ? -9.490 -7.757 10.746 1.00 82.69 98 ASP A C 1
ATOM 773 O O . ASP A 1 98 ? -9.603 -7.850 11.963 1.00 82.69 98 ASP A O 1
ATOM 777 N N . THR A 1 99 ? -8.530 -7.003 10.194 1.00 80.12 99 THR A N 1
ATOM 778 C CA . THR A 1 99 ? -7.485 -6.317 10.978 1.00 80.12 99 THR A CA 1
ATOM 779 C C . THR A 1 99 ? -8.013 -5.195 11.880 1.00 80.12 99 THR A C 1
ATOM 781 O O . THR A 1 99 ? -7.283 -4.716 12.746 1.00 80.12 99 THR A O 1
ATOM 784 N N . GLY A 1 100 ? -9.255 -4.738 11.675 1.00 79.00 100 GLY A N 1
ATOM 785 C CA . GLY A 1 100 ? -9.852 -3.624 12.421 1.00 79.00 100 GLY A CA 1
ATOM 786 C C . GLY A 1 100 ? -9.274 -2.242 12.083 1.00 79.00 100 GLY A C 1
ATOM 787 O O . GLY A 1 100 ? -9.656 -1.255 12.709 1.00 79.00 100 GLY A O 1
ATOM 788 N N . LEU A 1 101 ? -8.376 -2.156 11.097 1.00 81.69 101 LEU A N 1
ATOM 789 C CA . LEU A 1 101 ? -7.799 -0.901 10.624 1.00 81.69 101 LEU A CA 1
ATOM 790 C C . LEU A 1 101 ? -8.821 -0.082 9.825 1.00 81.69 101 LEU A C 1
ATOM 792 O O . LEU A 1 101 ? -9.694 -0.623 9.138 1.00 81.69 101 LEU A O 1
ATOM 796 N N . GLU A 1 102 ? -8.682 1.245 9.867 1.00 80.50 102 GLU A N 1
ATOM 797 C CA . GLU A 1 102 ? -9.441 2.120 8.972 1.00 80.50 102 GLU A CA 1
ATOM 798 C C . GLU A 1 102 ? -9.165 1.762 7.517 1.00 80.50 102 GLU A C 1
ATOM 800 O O . GLU A 1 102 ? -8.022 1.516 7.130 1.00 80.50 102 GLU A O 1
ATOM 805 N N . ARG A 1 103 ? -10.224 1.759 6.704 1.00 81.06 103 ARG A N 1
ATOM 806 C CA . ARG A 1 103 ? -10.134 1.371 5.301 1.00 81.06 103 ARG A CA 1
ATOM 807 C C . ARG A 1 103 ? -9.283 2.391 4.530 1.00 81.06 103 ARG A C 1
ATOM 809 O O . ARG A 1 103 ? -9.755 3.510 4.326 1.00 81.06 103 ARG A O 1
ATOM 816 N N . PRO A 1 104 ? -8.083 2.014 4.061 1.00 87.06 104 PRO A N 1
ATOM 817 C CA . PRO A 1 104 ? -7.251 2.893 3.267 1.00 87.06 104 PRO A CA 1
ATOM 818 C C . PRO A 1 104 ? -7.765 2.961 1.833 1.00 87.06 104 PRO A C 1
ATOM 820 O O . PRO A 1 104 ? -8.626 2.184 1.397 1.00 87.06 104 PRO A O 1
ATOM 823 N N . ILE A 1 105 ? -7.163 3.861 1.071 1.00 87.25 105 ILE A N 1
ATOM 824 C CA . ILE A 1 105 ? -7.285 3.876 -0.374 1.00 87.25 105 ILE A CA 1
ATOM 825 C C . ILE A 1 105 ? -6.363 2.802 -0.944 1.00 87.25 105 ILE A C 1
ATOM 827 O O . ILE A 1 105 ? -5.150 2.846 -0.758 1.00 87.25 105 ILE A O 1
ATOM 831 N N . PHE A 1 106 ? -6.953 1.827 -1.626 1.00 86.81 106 PHE A N 1
ATOM 832 C CA . PHE A 1 106 ? -6.218 0.765 -2.299 1.00 86.81 106 PHE A CA 1
ATOM 833 C C . PHE A 1 106 ? -5.972 1.147 -3.748 1.00 86.81 106 PHE A C 1
ATOM 835 O O . PHE A 1 106 ? -6.911 1.525 -4.449 1.00 86.81 106 PHE A O 1
ATOM 842 N N . ALA A 1 107 ? -4.741 0.982 -4.212 1.00 86.81 107 ALA A N 1
ATOM 843 C CA . ALA A 1 107 ? -4.424 1.102 -5.626 1.00 86.81 107 ALA A CA 1
ATOM 844 C C . ALA A 1 107 ? -3.353 0.093 -6.030 1.00 86.81 107 ALA A C 1
ATOM 846 O O . ALA A 1 107 ? -2.630 -0.442 -5.194 1.00 86.81 107 ALA A O 1
ATOM 847 N N . THR A 1 108 ? -3.271 -0.189 -7.324 1.00 87.00 108 THR A N 1
ATOM 848 C CA . THR A 1 108 ? -2.268 -1.090 -7.890 1.00 87.00 108 THR A CA 1
ATOM 849 C C . THR A 1 108 ? -1.249 -0.305 -8.697 1.00 87.00 108 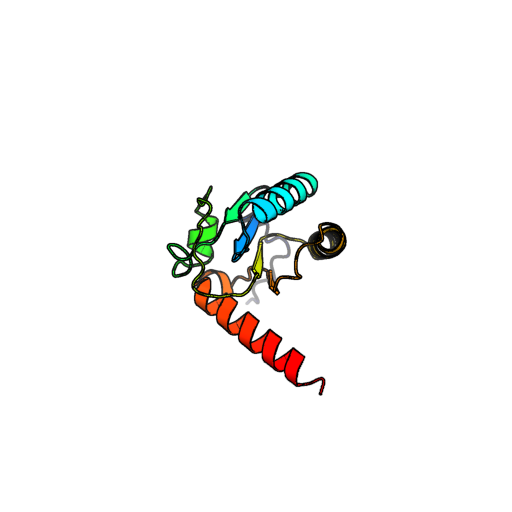THR A C 1
ATOM 851 O O . THR A 1 108 ? -1.628 0.613 -9.428 1.00 87.00 108 THR A O 1
ATOM 854 N N . VAL A 1 109 ? 0.029 -0.672 -8.610 1.00 84.56 109 VAL A N 1
ATOM 855 C CA . VAL A 1 109 ? 1.059 -0.089 -9.473 1.00 84.56 109 VAL A CA 1
ATOM 856 C C . VAL A 1 109 ? 0.785 -0.527 -10.906 1.00 84.56 109 VAL A C 1
ATOM 858 O O . VAL A 1 109 ? 0.725 -1.713 -11.219 1.00 84.56 109 VAL A O 1
ATOM 861 N N . THR A 1 110 ? 0.606 0.449 -11.783 1.00 81.81 110 THR A N 1
ATOM 862 C CA . THR A 1 110 ? 0.478 0.247 -13.224 1.00 81.81 110 THR A CA 1
ATOM 863 C C . THR A 1 110 ? 1.731 0.771 -13.926 1.00 81.81 110 THR A C 1
ATOM 865 O O . THR A 1 110 ? 2.451 1.605 -13.365 1.00 81.81 110 THR A O 1
ATOM 868 N N . PRO A 1 111 ? 2.002 0.346 -15.172 1.00 75.62 111 PRO A N 1
ATOM 869 C CA . PRO A 1 111 ? 3.139 0.855 -15.937 1.00 75.62 111 PRO A CA 1
ATOM 870 C C . PRO A 1 111 ? 3.139 2.384 -16.061 1.00 75.62 111 PRO A C 1
ATOM 872 O O . PRO A 1 111 ? 4.194 3.006 -16.018 1.00 75.62 111 PRO A O 1
ATOM 875 N N . VAL A 1 112 ? 1.953 2.995 -16.153 1.00 79.19 112 VAL A N 1
ATOM 876 C CA . VAL A 1 112 ? 1.804 4.454 -16.231 1.00 79.19 112 VAL A CA 1
ATOM 877 C C . VAL A 1 112 ? 2.087 5.141 -14.896 1.00 79.19 112 VAL A C 1
ATOM 879 O O . VAL A 1 112 ? 2.765 6.165 -14.876 1.00 79.19 112 VAL A O 1
ATOM 882 N N . SER A 1 113 ? 1.638 4.568 -13.773 1.00 81.69 113 SER A N 1
ATOM 883 C CA . SER A 1 113 ? 1.869 5.153 -12.449 1.00 81.69 113 SER A CA 1
ATOM 884 C C . SER A 1 113 ? 3.300 4.950 -11.954 1.00 81.69 113 SER A C 1
ATOM 886 O O . SER A 1 113 ? 3.735 5.681 -11.076 1.00 81.69 113 SER A O 1
ATOM 888 N N . LYS A 1 114 ? 4.060 3.992 -12.502 1.00 82.69 114 LYS A N 1
ATOM 889 C CA . LYS A 1 114 ? 5.439 3.695 -12.075 1.00 82.69 114 LYS A CA 1
ATOM 890 C C . LYS A 1 114 ? 6.356 4.930 -12.104 1.00 82.69 114 LYS A C 1
ATOM 892 O O . LYS A 1 114 ? 7.166 5.113 -11.199 1.00 82.69 114 LYS A O 1
ATOM 897 N N . ASN A 1 115 ? 6.174 5.804 -13.096 1.00 85.69 115 ASN A N 1
ATOM 898 C CA . ASN A 1 115 ? 6.961 7.030 -13.259 1.00 85.69 115 ASN A CA 1
ATOM 899 C C . ASN A 1 115 ? 6.370 8.245 -12.517 1.00 85.69 115 ASN A C 1
ATOM 901 O O . ASN A 1 115 ? 6.859 9.364 -12.666 1.00 85.69 115 ASN A O 1
ATOM 905 N N . TRP A 1 116 ? 5.273 8.067 -11.779 1.00 88.81 116 TRP A N 1
ATOM 906 C CA . TRP A 1 116 ? 4.631 9.153 -11.047 1.00 88.81 116 TRP A CA 1
ATOM 907 C C . TRP A 1 116 ? 5.178 9.213 -9.620 1.00 88.81 116 TRP A C 1
ATOM 909 O O . TRP A 1 116 ? 5.476 8.169 -9.031 1.00 88.81 116 TRP A O 1
ATOM 919 N N . PRO A 1 117 ? 5.307 10.415 -9.036 1.00 89.31 117 PRO A N 1
ATOM 920 C CA . PRO A 1 117 ? 5.623 10.544 -7.624 1.00 89.31 117 PRO A CA 1
ATOM 92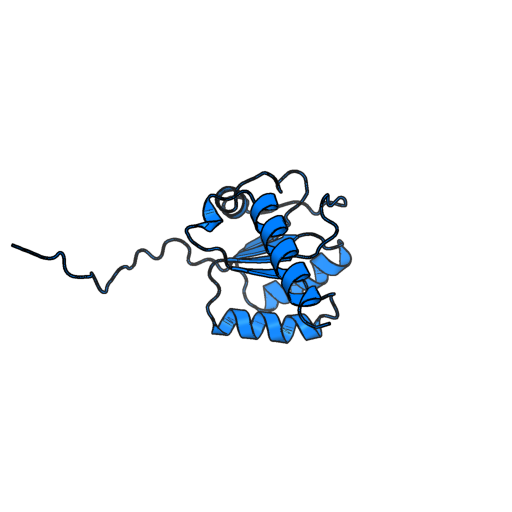1 C C . PRO A 1 117 ? 4.453 10.033 -6.781 1.00 89.31 117 PRO A C 1
ATOM 923 O O . PRO A 1 117 ? 3.283 10.283 -7.102 1.00 89.31 117 PRO A O 1
ATOM 926 N N . PHE A 1 118 ? 4.766 9.329 -5.692 1.00 88.62 118 PHE A N 1
ATOM 927 C CA . PHE A 1 118 ? 3.762 8.690 -4.837 1.00 88.62 118 PHE A CA 1
ATOM 928 C C . PHE A 1 118 ? 2.729 9.698 -4.324 1.00 88.62 118 PHE A C 1
ATOM 930 O O . PHE A 1 118 ? 1.527 9.444 -4.375 1.00 88.62 118 PHE A O 1
ATOM 937 N N . LYS A 1 119 ? 3.185 10.888 -3.921 1.00 88.25 119 LYS A N 1
ATOM 938 C CA . LYS A 1 119 ? 2.338 12.011 -3.501 1.00 88.25 119 LYS A CA 1
ATOM 939 C C . LYS A 1 119 ? 1.278 12.379 -4.533 1.00 88.25 119 LYS A C 1
ATOM 941 O O . LYS A 1 119 ? 0.122 12.567 -4.167 1.00 88.25 119 LYS A O 1
ATOM 946 N N . THR A 1 120 ? 1.654 12.487 -5.806 1.00 88.81 120 THR A N 1
ATOM 947 C CA . THR A 1 120 ? 0.707 12.833 -6.875 1.00 88.81 120 THR A CA 1
ATOM 948 C C . THR A 1 120 ? -0.319 11.728 -7.056 1.00 88.81 120 THR A C 1
ATOM 950 O O . THR A 1 120 ? -1.508 12.028 -7.111 1.00 88.81 120 THR A O 1
ATOM 953 N N . LEU A 1 121 ? 0.120 10.464 -7.080 1.00 88.75 121 LEU A N 1
ATOM 954 C CA . LEU A 1 121 ? -0.789 9.323 -7.194 1.00 88.75 121 LEU A CA 1
ATOM 955 C C . LEU A 1 121 ? -1.806 9.312 -6.044 1.00 88.75 121 LEU A C 1
ATOM 957 O O . LEU A 1 121 ? -3.005 9.244 -6.287 1.00 88.75 121 LEU A O 1
ATOM 961 N N . ILE A 1 122 ? -1.340 9.436 -4.799 1.00 87.69 122 ILE A N 1
ATOM 962 C CA . ILE A 1 122 ? -2.212 9.478 -3.621 1.00 87.69 122 ILE A CA 1
ATOM 963 C C . ILE A 1 122 ? -3.173 10.657 -3.667 1.00 87.69 122 ILE A C 1
ATOM 965 O O . ILE A 1 122 ? -4.351 10.490 -3.375 1.00 87.69 122 ILE A O 1
ATOM 969 N N . ASN A 1 123 ? -2.700 11.842 -4.041 1.00 87.69 123 ASN A N 1
ATOM 970 C CA . ASN A 1 123 ? -3.539 13.030 -4.078 1.00 87.69 123 ASN A CA 1
ATOM 971 C C . ASN A 1 123 ? -4.667 12.905 -5.115 1.00 87.69 123 ASN A C 1
ATOM 973 O O . ASN A 1 123 ? -5.797 13.293 -4.833 1.00 87.69 123 ASN A O 1
ATOM 977 N N . GLU A 1 124 ? -4.387 12.331 -6.287 1.00 87.94 124 GLU A N 1
ATOM 978 C CA . GLU A 1 124 ? -5.422 12.043 -7.287 1.00 87.94 124 GLU A CA 1
ATOM 979 C C . GLU A 1 124 ? -6.401 10.980 -6.782 1.00 87.94 124 GLU A C 1
ATOM 981 O O . GLU A 1 124 ? -7.610 11.196 -6.831 1.00 87.94 124 GLU A O 1
ATOM 986 N N . LEU A 1 125 ? -5.899 9.900 -6.177 1.00 85.62 125 LEU A N 1
ATOM 987 C CA . LEU A 1 125 ? -6.737 8.856 -5.588 1.00 85.62 125 LEU A CA 1
ATOM 988 C C . LEU A 1 125 ? -7.647 9.388 -4.468 1.00 85.62 125 LEU A C 1
ATOM 990 O O . LEU A 1 125 ? -8.802 8.978 -4.366 1.00 85.62 125 LEU A O 1
ATOM 994 N N . ILE A 1 126 ? -7.155 10.309 -3.634 1.00 85.69 126 ILE A N 1
ATOM 995 C CA . ILE A 1 126 ? -7.952 10.982 -2.600 1.00 85.69 126 ILE A CA 1
ATOM 996 C C . ILE A 1 126 ? -9.026 11.844 -3.248 1.00 85.69 126 ILE A C 1
ATOM 998 O O . ILE A 1 126 ? -10.188 11.719 -2.871 1.00 85.69 126 ILE A O 1
ATOM 1002 N N . LYS A 1 127 ? -8.673 12.675 -4.237 1.00 85.25 127 LYS A N 1
ATOM 1003 C CA . LYS A 1 127 ? -9.654 13.502 -4.953 1.00 85.25 127 LYS A CA 1
ATOM 1004 C C . LYS A 1 127 ? -10.743 12.647 -5.590 1.00 85.25 127 LYS A C 1
ATOM 1006 O O . LYS A 1 127 ? -11.921 12.960 -5.443 1.00 85.25 127 LYS A O 1
ATOM 1011 N N . GLU A 1 128 ? -10.375 11.558 -6.264 1.00 82.38 128 GLU A N 1
ATOM 1012 C CA . GLU A 1 128 ? -11.334 10.617 -6.847 1.00 82.38 128 GLU A CA 1
ATOM 1013 C C . GLU A 1 128 ? -12.218 9.983 -5.768 1.00 82.38 128 GLU A C 1
ATOM 1015 O O . GLU A 1 128 ? -13.442 9.926 -5.914 1.00 82.38 128 GLU A O 1
ATOM 1020 N N . HIS A 1 129 ? -11.620 9.550 -4.655 1.00 81.19 129 HIS A N 1
ATOM 1021 C CA . HIS A 1 129 ? -12.344 8.964 -3.533 1.00 81.19 129 HIS A CA 1
ATOM 1022 C C . HIS A 1 129 ? -13.340 9.952 -2.904 1.00 81.19 129 HIS A C 1
ATOM 1024 O O . HIS A 1 129 ? -14.493 9.594 -2.651 1.00 81.19 129 HIS A O 1
ATOM 1030 N N . GLU A 1 130 ? -12.930 11.203 -2.691 1.00 80.38 130 GLU A N 1
ATOM 1031 C CA . GLU A 1 130 ? -13.784 12.276 -2.184 1.00 80.38 130 GLU A CA 1
ATOM 1032 C C . GLU A 1 130 ? -14.915 12.606 -3.159 1.00 80.38 130 GLU A C 1
ATOM 1034 O O . GLU A 1 130 ? -16.071 12.685 -2.744 1.00 80.38 130 GLU A O 1
ATOM 1039 N N . MET A 1 131 ? -14.624 12.722 -4.460 1.00 78.94 131 MET A N 1
ATOM 1040 C CA . MET A 1 131 ? -15.639 12.964 -5.491 1.00 78.94 131 MET A CA 1
ATOM 1041 C C . MET A 1 131 ? -16.681 11.842 -5.547 1.00 78.94 131 MET A C 1
ATOM 1043 O O . MET A 1 131 ? -17.878 12.114 -5.660 1.00 78.94 131 MET A O 1
ATOM 1047 N N . MET A 1 132 ? -16.257 10.581 -5.432 1.00 72.88 132 MET A N 1
ATOM 1048 C CA . MET A 1 132 ? -17.166 9.430 -5.393 1.00 72.88 132 MET A CA 1
ATOM 1049 C C . MET A 1 132 ? -18.026 9.424 -4.126 1.00 72.88 132 MET A C 1
ATOM 1051 O O . MET A 1 132 ? -19.231 9.172 -4.197 1.00 72.88 132 MET A O 1
ATOM 1055 N N . LYS A 1 133 ? -17.438 9.766 -2.975 1.00 65.69 133 LYS A N 1
ATOM 1056 C CA . LYS A 1 133 ? -18.162 9.894 -1.704 1.00 65.69 133 LYS A CA 1
ATOM 1057 C C . LYS A 1 133 ? -19.194 11.025 -1.749 1.00 65.69 133 LYS A C 1
ATOM 1059 O O . LYS A 1 133 ? -20.303 10.852 -1.251 1.00 65.69 133 LYS A O 1
ATOM 1064 N N . ASN A 1 134 ? -18.871 12.144 -2.399 1.00 61.69 134 ASN A N 1
ATOM 1065 C CA . ASN A 1 134 ? -19.770 13.294 -2.528 1.00 61.69 134 ASN A CA 1
ATOM 1066 C C . ASN A 1 134 ? -20.910 13.092 -3.541 1.00 61.69 134 ASN A C 1
ATOM 1068 O O . ASN A 1 134 ? -21.906 13.803 -3.460 1.00 61.69 134 ASN A O 1
ATOM 1072 N N . ARG A 1 135 ? -20.803 12.134 -4.474 1.00 54.97 135 ARG A N 1
ATOM 1073 C CA . ARG A 1 135 ? -21.875 11.812 -5.442 1.00 54.97 135 ARG A CA 1
ATOM 1074 C C . ARG A 1 135 ? -22.995 10.935 -4.872 1.00 54.97 135 ARG A C 1
ATOM 1076 O O . ARG A 1 135 ? -23.993 10.738 -5.554 1.00 54.97 135 ARG A O 1
ATOM 1083 N N . THR A 1 136 ? -22.851 10.427 -3.647 1.00 48.72 136 THR A N 1
ATOM 1084 C CA . THR A 1 136 ? -23.904 9.675 -2.935 1.00 48.72 136 THR A CA 1
ATOM 1085 C C . THR A 1 136 ? -24.571 10.558 -1.873 1.00 48.72 136 THR A C 1
ATOM 1087 O O . THR A 1 136 ? -24.659 10.184 -0.704 1.00 48.72 136 THR A O 1
ATOM 1090 N N . LYS A 1 137 ? -24.992 11.769 -2.249 1.00 42.94 137 LYS A N 1
ATOM 1091 C CA . LYS A 1 137 ? -25.818 12.639 -1.406 1.00 42.94 137 LYS A CA 1
ATOM 1092 C C . LYS A 1 137 ? -26.953 13.253 -2.204 1.00 42.94 137 LYS A C 1
ATOM 1094 O O . LYS A 1 137 ? -26.704 13.605 -3.377 1.00 42.94 137 LYS A O 1
#

Organism: NCBI:txid1450156